Protein AF-A0A954RU54-F1 (afdb_monomer_lite)

Radius of gyration: 15.76 Å; chains: 1; bounding box: 38×25×40 Å

Sequence (71 aa):
MAALPAGAGRLIIDGPQPGNWNMAADESLLEAAADGQVSLRFYEWSEPTVSLGYFQPLASRVNHAASAQCV

Secondary structure (DSSP, 8-state):
-PPPPTT-PEEEEEEEE-HHHHHHHHHHHHHHHHTT--EEEEEEESS---PPPTTS-GGGGGG-GGGTT--

Foldseek 3Di:
DDDDPVPDAAEEEEEADAPVVVVVVVVVVVVVVVVVHHYDYDYHHPDDDDDDDPPGDPVCVVVVVVCVPPD

Structure (mmCIF, N/CA/C/O backbone):
data_AF-A0A954RU54-F1
#
_entry.id   AF-A0A954RU54-F1
#
loop_
_atom_site.group_PDB
_atom_site.id
_atom_site.type_symbol
_atom_site.label_atom_id
_atom_site.label_alt_id
_atom_site.label_comp_id
_atom_site.label_asym_id
_atom_site.label_entity_id
_atom_site.label_seq_id
_atom_site.pdbx_PDB_ins_code
_atom_site.Cartn_x
_atom_site.Cartn_y
_atom_site.Cartn_z
_atom_site.occupancy
_atom_site.B_iso_or_equiv
_atom_site.auth_seq_id
_atom_site.auth_comp_id
_atom_site.auth_asym_id
_atom_site.auth_atom_id
_atom_site.pdbx_PDB_model_num
ATOM 1 N N . MET A 1 1 ? -24.362 -9.120 13.354 1.00 41.12 1 MET A N 1
ATOM 2 C CA . MET A 1 1 ? -23.035 -8.511 13.136 1.00 41.12 1 MET A CA 1
ATOM 3 C C . MET A 1 1 ? -22.794 -7.577 14.311 1.00 41.12 1 MET A C 1
ATOM 5 O O . MET A 1 1 ? -23.503 -6.587 14.420 1.00 41.12 1 MET A O 1
ATOM 9 N N . ALA A 1 2 ? -21.969 -7.976 15.281 1.00 50.84 2 ALA A N 1
ATOM 10 C CA . ALA A 1 2 ? -21.768 -7.183 16.495 1.00 50.84 2 ALA A CA 1
ATOM 11 C C . ALA A 1 2 ? -20.940 -5.936 16.161 1.00 50.84 2 ALA A C 1
ATOM 13 O O . ALA A 1 2 ? -19.924 -6.046 15.476 1.00 50.84 2 ALA A O 1
ATOM 14 N N . ALA A 1 3 ? -21.392 -4.769 16.618 1.00 55.44 3 ALA A N 1
ATOM 15 C CA . ALA A 1 3 ? -20.618 -3.541 16.522 1.00 55.44 3 ALA A CA 1
ATOM 16 C C . ALA A 1 3 ? -19.328 -3.704 17.339 1.00 55.44 3 ALA A C 1
ATOM 18 O O . ALA A 1 3 ? -19.375 -4.116 18.501 1.00 55.44 3 ALA A O 1
ATOM 19 N N . LEU A 1 4 ? -18.183 -3.422 16.718 1.00 58.03 4 LEU A N 1
ATOM 20 C CA . LEU A 1 4 ? -16.904 -3.381 17.418 1.00 58.03 4 LEU A CA 1
ATOM 21 C C . LEU A 1 4 ? -16.942 -2.246 18.459 1.00 58.03 4 LEU A C 1
ATOM 23 O O . LEU A 1 4 ? -17.544 -1.202 18.193 1.00 58.03 4 LEU A O 1
ATOM 27 N N . PRO A 1 5 ? -16.345 -2.432 19.650 1.00 56.47 5 PRO A N 1
ATOM 28 C CA . PRO A 1 5 ? -16.314 -1.387 20.665 1.00 56.47 5 PRO A CA 1
ATOM 29 C C . PRO A 1 5 ? -15.615 -0.132 20.127 1.00 56.47 5 PRO A C 1
ATOM 31 O O . PRO A 1 5 ? -14.692 -0.225 19.317 1.00 56.47 5 PRO A O 1
ATOM 34 N N . ALA A 1 6 ? -16.049 1.045 20.587 1.00 56.53 6 ALA A N 1
ATOM 35 C CA . ALA A 1 6 ? -15.414 2.314 20.242 1.00 56.53 6 ALA A CA 1
ATOM 36 C C . ALA A 1 6 ? -13.905 2.239 20.548 1.00 56.53 6 ALA A C 1
ATOM 38 O O . ALA A 1 6 ? -13.513 2.023 21.693 1.00 56.53 6 ALA A O 1
ATOM 39 N N . GLY A 1 7 ? -13.075 2.357 19.505 1.00 64.88 7 GLY A N 1
ATOM 40 C CA . GLY A 1 7 ? -11.615 2.221 19.583 1.00 64.88 7 GLY A CA 1
ATOM 41 C C . GLY A 1 7 ? -11.031 0.889 19.090 1.00 64.88 7 GLY A C 1
ATOM 42 O O . GLY A 1 7 ? -9.810 0.762 19.043 1.00 64.88 7 GLY A O 1
ATOM 43 N N . ALA A 1 8 ? -11.842 -0.095 18.688 1.00 79.38 8 ALA A N 1
ATOM 44 C CA . ALA A 1 8 ? -11.337 -1.335 18.094 1.00 79.38 8 ALA A CA 1
ATOM 45 C C . ALA A 1 8 ? -11.154 -1.203 16.573 1.00 79.38 8 ALA A C 1
ATOM 47 O O . ALA A 1 8 ? -12.123 -1.159 15.817 1.00 79.38 8 ALA A O 1
ATOM 48 N N . GLY A 1 9 ? -9.896 -1.161 16.128 1.00 90.56 9 GLY A N 1
ATOM 49 C CA . GLY A 1 9 ? -9.536 -1.282 14.715 1.00 90.56 9 GLY A CA 1
ATOM 50 C C . GLY A 1 9 ? -9.557 -2.734 14.226 1.00 90.56 9 GLY A C 1
ATOM 51 O O . GLY A 1 9 ? -9.450 -3.676 15.012 1.00 90.56 9 GLY A O 1
ATOM 52 N N . ARG A 1 10 ? -9.683 -2.928 12.911 1.00 94.38 10 ARG A N 1
ATOM 53 C CA . ARG A 1 10 ? -9.637 -4.243 12.259 1.00 94.38 10 ARG A CA 1
ATOM 54 C C . ARG A 1 10 ? -8.196 -4.612 11.908 1.00 94.38 10 ARG A C 1
ATOM 56 O O . ARG A 1 10 ? -7.558 -3.900 11.140 1.00 94.38 10 ARG A O 1
ATOM 63 N N . LEU A 1 11 ? -7.704 -5.743 12.408 1.00 95.75 11 LEU A N 1
ATOM 64 C CA . LEU A 1 11 ? -6.485 -6.370 11.892 1.00 95.75 11 LEU A CA 1
ATOM 65 C C . LEU A 1 11 ? -6.852 -7.322 10.748 1.00 95.75 11 LEU A C 1
ATOM 67 O O . LEU A 1 11 ? -7.722 -8.175 10.913 1.00 95.75 11 LEU A O 1
ATOM 71 N N . ILE A 1 12 ? -6.186 -7.179 9.607 1.00 96.88 12 ILE A N 1
ATOM 72 C CA . ILE A 1 12 ? -6.352 -8.020 8.421 1.00 96.88 12 ILE A CA 1
ATOM 73 C C . ILE A 1 12 ? -5.002 -8.661 8.110 1.00 96.88 12 ILE A C 1
ATOM 75 O O . ILE A 1 12 ? -4.012 -7.956 7.914 1.00 96.88 12 ILE A O 1
ATOM 79 N N . ILE A 1 13 ? -4.972 -9.990 8.065 1.00 97.75 13 ILE A N 1
ATOM 80 C CA . ILE A 1 13 ? -3.835 -10.755 7.550 1.00 97.75 13 ILE A CA 1
ATOM 81 C C . ILE A 1 13 ? -4.265 -11.281 6.186 1.00 97.75 13 ILE A C 1
ATOM 83 O O . ILE A 1 13 ? -5.096 -12.184 6.110 1.00 97.75 13 ILE A O 1
ATOM 87 N N . ASP A 1 14 ? -3.769 -10.649 5.131 1.00 96.75 14 ASP A N 1
ATOM 88 C CA . ASP A 1 14 ? -4.086 -10.987 3.749 1.00 96.75 14 ASP A CA 1
ATOM 89 C C . ASP A 1 14 ? -2.900 -11.726 3.126 1.00 96.75 14 ASP A C 1
ATOM 91 O O . ASP A 1 14 ? -1.748 -11.340 3.324 1.00 96.75 14 ASP A O 1
ATOM 95 N N . GLY A 1 15 ? -3.179 -12.818 2.420 1.00 97.62 15 GLY A N 1
ATOM 96 C CA . GLY A 1 15 ? -2.137 -13.631 1.798 1.00 97.62 15 GLY A CA 1
ATOM 97 C C . GLY A 1 15 ? -1.497 -12.943 0.585 1.00 97.62 15 GLY A C 1
ATOM 98 O O . GLY A 1 15 ? -1.812 -11.792 0.275 1.00 97.62 15 GLY A O 1
ATOM 99 N N . PRO A 1 16 ? -0.615 -13.647 -0.144 1.00 98.31 16 PRO A N 1
ATOM 100 C CA . PRO A 1 16 ? -0.053 -13.137 -1.390 1.00 98.31 16 PRO A CA 1
ATOM 101 C C . PRO A 1 16 ? -1.137 -12.886 -2.440 1.00 98.31 16 PRO A C 1
ATOM 103 O O . PRO A 1 16 ? -1.903 -13.790 -2.772 1.00 98.31 16 PRO A O 1
ATOM 106 N N . GLN A 1 17 ? -1.172 -11.669 -2.982 1.00 98.31 17 GLN A N 1
ATOM 107 C CA . GLN A 1 17 ? -2.148 -11.236 -3.987 1.00 98.31 17 GLN A CA 1
ATOM 108 C C . GLN A 1 17 ? -1.475 -10.479 -5.144 1.00 98.31 17 GLN A C 1
ATOM 110 O O . GLN A 1 17 ? -0.385 -9.922 -4.955 1.00 98.31 17 GLN A O 1
ATOM 115 N N . PRO A 1 18 ? -2.105 -10.423 -6.336 1.00 96.94 18 PRO A N 1
ATOM 116 C CA . PRO A 1 18 ? -1.567 -9.684 -7.470 1.00 96.94 18 PRO A CA 1
ATOM 117 C C . PRO A 1 18 ? -1.606 -8.177 -7.226 1.00 96.94 18 PRO A C 1
ATOM 119 O O . PRO A 1 18 ? -2.371 -7.660 -6.404 1.00 96.94 18 PRO A O 1
ATOM 122 N N . GLY A 1 19 ? -0.770 -7.452 -7.970 1.00 95.44 19 GLY A N 1
ATOM 123 C CA . GLY A 1 19 ? -0.497 -6.060 -7.652 1.00 95.44 19 GLY A CA 1
ATOM 124 C C . GLY A 1 19 ? -1.713 -5.133 -7.730 1.00 95.44 19 GLY A C 1
ATOM 125 O O . GLY A 1 19 ? -1.926 -4.292 -6.857 1.00 95.44 19 GLY A O 1
ATOM 126 N N . ASN A 1 20 ? -2.554 -5.338 -8.741 1.00 95.44 20 ASN A N 1
ATOM 127 C CA . ASN A 1 20 ? -3.805 -4.607 -8.926 1.00 95.44 20 ASN A CA 1
ATOM 128 C C . ASN A 1 20 ? -4.801 -4.827 -7.774 1.00 95.44 20 ASN A C 1
ATOM 130 O O . ASN A 1 20 ? -5.444 -3.874 -7.343 1.00 95.44 20 ASN A O 1
ATOM 134 N N . TRP A 1 21 ? -4.903 -6.051 -7.249 1.00 97.69 21 TRP A N 1
ATOM 135 C CA . TRP A 1 21 ? -5.768 -6.359 -6.112 1.00 97.69 21 TRP A CA 1
ATOM 136 C C . TRP A 1 21 ? -5.289 -5.658 -4.844 1.00 97.69 21 TRP A C 1
ATOM 138 O O . TRP A 1 21 ? -6.092 -5.045 -4.145 1.00 97.69 21 TRP A O 1
ATOM 148 N N . ASN A 1 22 ? -3.981 -5.691 -4.573 1.00 97.50 22 ASN A N 1
ATOM 149 C CA . ASN A 1 22 ? -3.412 -5.013 -3.409 1.00 97.50 22 ASN A CA 1
ATOM 150 C C . ASN A 1 22 ? -3.686 -3.505 -3.430 1.00 97.50 22 ASN A C 1
ATOM 152 O O . ASN A 1 22 ? -4.078 -2.962 -2.401 1.00 97.50 22 ASN A O 1
ATOM 156 N N . MET A 1 23 ? -3.561 -2.853 -4.589 1.00 96.44 23 MET A N 1
ATOM 157 C CA . MET A 1 23 ? -3.869 -1.423 -4.716 1.00 96.44 23 MET A CA 1
ATOM 158 C C . MET A 1 23 ? -5.367 -1.126 -4.572 1.00 96.44 23 MET A C 1
ATOM 160 O O . MET A 1 23 ? -5.722 -0.176 -3.881 1.00 96.44 23 MET A O 1
ATOM 164 N N . ALA A 1 24 ? -6.246 -1.957 -5.139 1.00 97.62 24 ALA A N 1
ATOM 165 C CA . ALA A 1 24 ? -7.695 -1.799 -4.977 1.00 97.62 24 ALA A CA 1
ATOM 166 C C . ALA A 1 24 ? -8.153 -2.004 -3.519 1.00 97.62 24 ALA A C 1
ATOM 168 O O . ALA A 1 24 ? -9.040 -1.303 -3.026 1.00 97.62 24 ALA A O 1
ATOM 169 N N . ALA A 1 25 ? -7.537 -2.952 -2.807 1.00 97.50 25 ALA A N 1
ATOM 170 C CA . ALA A 1 25 ? -7.793 -3.174 -1.389 1.00 97.50 25 ALA A CA 1
ATOM 171 C C . ALA A 1 25 ? -7.337 -1.975 -0.544 1.00 97.50 25 ALA A C 1
ATOM 173 O O . ALA A 1 25 ? -8.079 -1.540 0.335 1.00 97.50 25 ALA A O 1
ATOM 174 N N . ASP A 1 26 ? -6.158 -1.417 -0.827 1.00 96.06 26 ASP A N 1
ATOM 175 C CA . ASP A 1 26 ? -5.646 -0.237 -0.125 1.00 96.06 26 ASP A CA 1
ATOM 176 C C . ASP A 1 26 ? -6.532 1.000 -0.370 1.00 96.06 26 ASP A C 1
ATOM 178 O O . ASP A 1 26 ? -6.822 1.732 0.576 1.00 96.06 26 ASP A O 1
ATOM 182 N N . GLU A 1 27 ? -7.042 1.194 -1.592 1.00 96.69 27 GLU A N 1
ATOM 183 C CA . GLU A 1 27 ? -8.019 2.248 -1.913 1.00 96.69 27 GLU A CA 1
ATOM 184 C C . GLU A 1 27 ? -9.332 2.062 -1.139 1.00 96.69 27 GLU A C 1
ATOM 186 O O . GLU A 1 27 ? -9.795 2.984 -0.470 1.00 96.69 27 GLU A O 1
ATOM 191 N N . SER A 1 28 ? -9.872 0.840 -1.110 1.00 97.38 28 SER A N 1
ATOM 192 C CA . SER A 1 28 ? -11.086 0.528 -0.338 1.00 97.38 28 SER A CA 1
ATOM 193 C C . SER A 1 28 ? -10.901 0.777 1.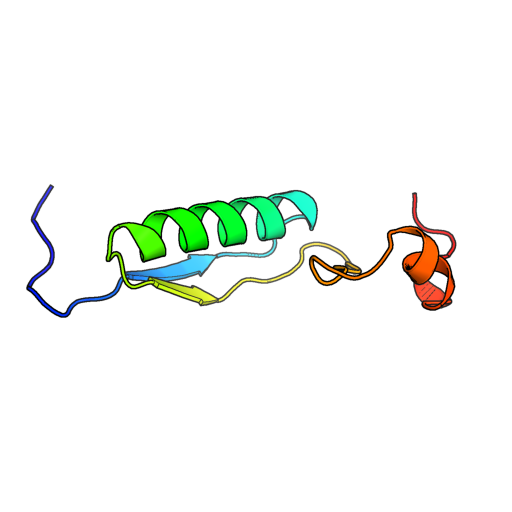167 1.00 97.38 28 SER A C 1
ATOM 195 O O . SER A 1 28 ? -11.824 1.207 1.862 1.00 97.38 28 SER A O 1
ATOM 197 N N . LEU A 1 29 ? -9.707 0.499 1.705 1.00 96.69 29 LEU A N 1
ATOM 198 C CA . LEU A 1 29 ? -9.373 0.790 3.102 1.00 96.69 29 LEU A CA 1
ATOM 199 C C . LEU A 1 29 ? -9.226 2.293 3.357 1.00 96.69 29 LEU A C 1
ATOM 201 O O . LEU A 1 29 ? -9.616 2.752 4.429 1.00 96.69 29 LEU A O 1
ATOM 205 N N . LEU A 1 30 ? -8.689 3.047 2.396 1.00 96.00 30 LEU A N 1
ATOM 206 C CA . LEU A 1 30 ? -8.584 4.502 2.472 1.00 96.00 30 LEU A CA 1
ATOM 207 C C . LEU A 1 30 ? -9.970 5.161 2.495 1.00 96.00 30 LEU A C 1
ATOM 209 O O . LEU A 1 30 ? -10.216 6.021 3.339 1.00 96.00 30 LEU A O 1
ATOM 213 N N . GLU A 1 31 ? -10.883 4.726 1.625 1.00 97.31 31 GLU A N 1
ATOM 214 C CA . GLU A 1 31 ? -12.277 5.185 1.620 1.00 97.31 31 GLU A CA 1
ATOM 215 C C . GLU A 1 31 ? -12.962 4.877 2.957 1.00 97.31 31 GLU A C 1
ATOM 217 O O . GLU A 1 31 ? -13.514 5.766 3.602 1.00 97.31 31 GLU A O 1
ATOM 222 N N . ALA A 1 32 ? -12.835 3.641 3.449 1.00 95.56 32 ALA A N 1
ATOM 223 C CA . ALA A 1 32 ? -13.393 3.250 4.741 1.00 95.56 32 ALA A CA 1
ATOM 224 C C . ALA A 1 32 ? -12.797 4.049 5.918 1.00 95.56 32 ALA A C 1
ATOM 226 O O . ALA A 1 32 ? -13.490 4.324 6.902 1.00 95.56 32 ALA A O 1
ATOM 227 N N . ALA A 1 33 ? -11.519 4.430 5.837 1.00 95.62 33 ALA A N 1
ATOM 228 C CA . ALA A 1 33 ? -10.872 5.267 6.841 1.00 95.62 33 ALA A CA 1
ATOM 229 C C . ALA A 1 33 ? -11.436 6.694 6.859 1.00 95.62 33 ALA A C 1
ATOM 231 O O . ALA A 1 33 ? -11.550 7.276 7.941 1.00 95.62 33 ALA A O 1
ATOM 232 N N . ALA A 1 34 ? -11.846 7.237 5.707 1.00 95.31 34 ALA A N 1
ATOM 233 C CA . ALA A 1 34 ? -12.550 8.519 5.640 1.00 95.31 34 ALA A CA 1
ATOM 234 C C . ALA A 1 34 ? -13.900 8.478 6.386 1.00 95.31 34 ALA A C 1
ATOM 236 O O . ALA A 1 34 ? -14.290 9.474 6.993 1.00 95.31 34 ALA A O 1
ATOM 237 N N . ASP A 1 35 ? -14.540 7.306 6.445 1.00 94.50 35 ASP A N 1
ATOM 238 C CA . ASP A 1 35 ? -15.753 7.044 7.234 1.00 94.50 35 ASP A CA 1
ATOM 239 C C . ASP A 1 35 ? -15.469 6.689 8.712 1.00 94.50 35 ASP A C 1
ATOM 241 O O . ASP A 1 35 ? -16.371 6.315 9.465 1.00 94.50 35 ASP A O 1
ATOM 245 N N . GLY A 1 36 ? -14.211 6.790 9.157 1.00 92.25 36 GLY A N 1
ATOM 246 C CA . GLY A 1 36 ? -13.799 6.550 10.542 1.00 92.25 36 GLY A CA 1
ATOM 247 C C . GLY A 1 36 ? -13.475 5.091 10.881 1.00 92.25 36 GLY A C 1
ATOM 248 O O . GLY A 1 36 ? -13.295 4.765 12.058 1.00 92.25 36 GLY A O 1
ATOM 249 N N . GLN A 1 37 ? -13.375 4.197 9.891 1.00 93.31 37 GLN A N 1
ATOM 250 C CA . GLN A 1 37 ? -12.967 2.811 10.129 1.00 93.31 37 GLN A CA 1
ATOM 251 C C . GLN A 1 37 ? -11.444 2.695 10.240 1.00 93.31 37 GLN A C 1
ATOM 253 O O . GLN A 1 37 ? -10.709 2.918 9.282 1.00 93.31 37 GLN A O 1
ATOM 258 N N . VAL A 1 38 ? -10.947 2.258 11.397 1.00 94.50 38 VAL A N 1
ATOM 259 C CA . VAL A 1 38 ? -9.514 1.996 11.591 1.00 94.50 38 VAL A CA 1
ATOM 260 C C . VAL A 1 38 ? -9.187 0.570 11.159 1.00 94.50 38 VAL A C 1
ATOM 262 O O . VAL A 1 38 ? -9.790 -0.382 11.655 1.00 94.50 38 VAL A O 1
ATOM 265 N N . SER A 1 39 ? -8.212 0.406 10.264 1.00 95.81 39 SER A N 1
ATOM 266 C CA . SER A 1 39 ? -7.718 -0.905 9.829 1.00 95.81 39 SER A CA 1
ATOM 267 C C . SER A 1 39 ? -6.190 -0.950 9.796 1.00 95.81 39 SER A C 1
ATOM 269 O O . SER A 1 39 ? -5.547 0.024 9.422 1.00 95.81 39 SER A O 1
ATOM 271 N N . LEU A 1 40 ? -5.620 -2.103 10.145 1.00 96.12 40 LEU A N 1
ATOM 272 C CA . LEU A 1 40 ? -4.228 -2.467 9.895 1.00 96.12 40 LEU A CA 1
ATOM 273 C C . LEU A 1 40 ? -4.224 -3.721 9.020 1.00 96.12 40 LEU A C 1
ATOM 275 O O . LEU A 1 40 ? -4.820 -4.729 9.397 1.00 96.12 40 LEU A O 1
ATOM 279 N N . ARG A 1 41 ? -3.559 -3.661 7.866 1.00 97.69 41 ARG A N 1
ATOM 280 C CA . ARG A 1 41 ? -3.443 -4.782 6.930 1.00 97.69 41 ARG A CA 1
ATOM 281 C C . ARG A 1 41 ? -1.979 -5.168 6.763 1.00 97.69 41 ARG A C 1
ATOM 283 O O . ARG A 1 41 ? -1.163 -4.329 6.396 1.00 97.69 41 ARG A 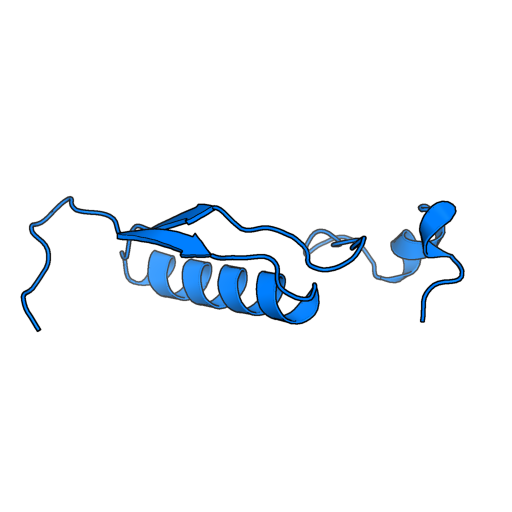O 1
ATOM 290 N N . PHE A 1 42 ? -1.671 -6.436 7.008 1.00 98.19 42 PHE A N 1
ATOM 291 C CA . PHE A 1 42 ? -0.456 -7.072 6.507 1.00 98.19 42 PHE A CA 1
ATOM 292 C C . PHE A 1 42 ? -0.817 -7.795 5.213 1.00 98.19 42 PHE A C 1
ATOM 294 O O . PHE A 1 42 ? -1.826 -8.500 5.181 1.00 98.19 42 PHE A O 1
ATOM 301 N N . TYR A 1 43 ? -0.034 -7.581 4.159 1.00 97.31 43 TYR A N 1
ATOM 302 C CA . TYR A 1 43 ? -0.259 -8.187 2.851 1.00 97.31 43 TYR A CA 1
ATOM 303 C C . TYR A 1 43 ? 1.064 -8.557 2.186 1.00 97.31 43 TYR A C 1
ATOM 305 O O . TYR A 1 43 ? 2.122 -8.018 2.525 1.00 97.31 43 TYR A O 1
ATOM 313 N N . GLU A 1 44 ? 0.979 -9.454 1.209 1.00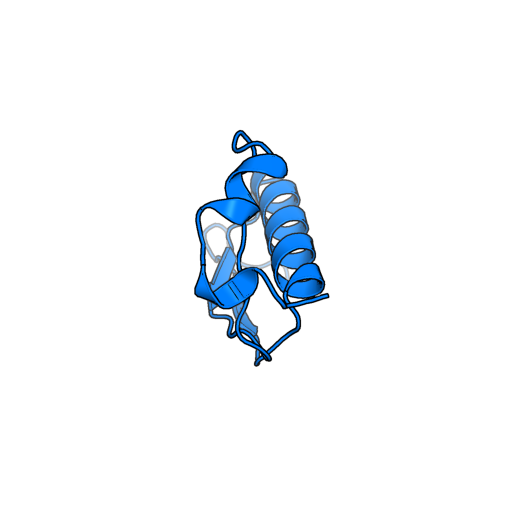 98.06 44 GLU A N 1
ATOM 314 C CA . GLU A 1 44 ? 2.104 -9.898 0.397 1.00 98.06 44 GLU A CA 1
ATOM 315 C C . GLU A 1 44 ? 1.794 -9.728 -1.097 1.00 98.06 44 GLU A C 1
ATOM 317 O O . GLU A 1 44 ? 0.636 -9.670 -1.524 1.00 98.06 44 GLU A O 1
ATOM 322 N N . TRP A 1 45 ? 2.843 -9.661 -1.914 1.00 97.00 45 TRP A N 1
ATOM 323 C CA . TRP A 1 45 ? 2.712 -9.685 -3.369 1.00 97.00 45 TRP A CA 1
ATOM 324 C C . TRP A 1 45 ? 2.871 -11.121 -3.863 1.00 97.00 45 TRP A C 1
ATOM 326 O O . TRP A 1 45 ? 3.851 -11.783 -3.526 1.00 97.00 45 TRP A O 1
ATOM 336 N N . SER A 1 46 ? 1.939 -11.598 -4.689 1.00 97.56 46 SER A N 1
ATOM 337 C CA . SER A 1 46 ? 2.056 -12.916 -5.330 1.00 97.56 46 SER A CA 1
ATOM 338 C C . SER A 1 46 ? 3.136 -12.950 -6.413 1.00 97.56 46 SER A C 1
ATOM 340 O O . SER A 1 46 ? 3.609 -14.023 -6.780 1.00 97.56 46 SER A O 1
ATOM 342 N N . GLU A 1 47 ? 3.529 -11.783 -6.927 1.00 94.19 47 GLU A N 1
ATOM 343 C CA . GLU A 1 47 ? 4.586 -11.610 -7.920 1.00 94.19 47 GLU A CA 1
ATOM 344 C C . GLU A 1 47 ? 5.349 -10.292 -7.695 1.00 94.19 47 GLU A C 1
ATOM 346 O O . GLU A 1 47 ? 4.784 -9.347 -7.130 1.00 94.19 47 GLU A O 1
ATOM 351 N N . PRO A 1 48 ? 6.623 -10.185 -8.126 1.00 93.19 48 PRO A N 1
ATOM 352 C CA . PRO A 1 48 ? 7.368 -8.931 -8.052 1.00 93.19 48 PRO A CA 1
ATOM 353 C C . PRO A 1 48 ? 6.583 -7.779 -8.691 1.00 93.19 48 PRO A C 1
ATOM 355 O O . PRO A 1 48 ? 6.316 -7.787 -9.889 1.00 93.19 48 PRO A O 1
ATOM 358 N N . THR A 1 49 ? 6.221 -6.781 -7.887 1.00 93.19 49 THR A N 1
ATOM 359 C CA . THR A 1 49 ? 5.323 -5.698 -8.302 1.00 93.19 49 THR A CA 1
ATOM 360 C C . THR A 1 49 ? 6.001 -4.344 -8.130 1.00 93.19 49 THR A C 1
ATOM 362 O O . THR A 1 49 ? 6.594 -4.063 -7.090 1.00 93.19 49 THR A O 1
ATOM 365 N N . VAL A 1 50 ? 5.877 -3.479 -9.141 1.00 92.62 50 VAL A N 1
ATOM 366 C CA . VAL A 1 50 ? 6.203 -2.052 -9.023 1.00 92.62 50 VAL A CA 1
ATOM 367 C C . VAL A 1 50 ? 4.906 -1.279 -8.835 1.00 92.62 50 VAL A C 1
ATOM 369 O O . VAL A 1 50 ? 4.105 -1.189 -9.762 1.00 92.62 50 VAL A O 1
ATOM 372 N N . SER A 1 51 ? 4.715 -0.700 -7.653 1.00 92.38 51 SER A N 1
ATOM 373 C CA . SER A 1 51 ? 3.681 0.303 -7.413 1.00 92.38 51 SER A CA 1
ATOM 374 C C . SER A 1 51 ? 4.268 1.702 -7.597 1.00 92.38 51 SER A C 1
ATOM 376 O O . SER A 1 51 ? 5.406 1.981 -7.214 1.00 92.38 51 SER A O 1
ATOM 378 N N . LEU A 1 52 ? 3.497 2.586 -8.224 1.00 93.19 52 LEU A N 1
ATOM 379 C CA . LEU A 1 52 ? 3.845 3.996 -8.362 1.00 93.19 52 LEU A CA 1
ATOM 380 C C . LEU A 1 52 ? 3.007 4.797 -7.371 1.00 93.19 52 LEU A C 1
ATOM 382 O O . LEU A 1 52 ? 1.820 4.528 -7.191 1.00 93.19 52 LEU A O 1
ATOM 386 N N . GLY A 1 53 ? 3.622 5.785 -6.728 1.00 92.12 53 GLY A N 1
ATOM 387 C CA . GLY A 1 53 ? 2.899 6.724 -5.882 1.00 92.12 53 GLY A CA 1
ATOM 388 C C . GLY A 1 53 ? 1.857 7.496 -6.692 1.00 92.12 53 GLY A C 1
ATOM 389 O O . GLY A 1 53 ? 2.058 7.752 -7.875 1.00 92.12 53 GLY A O 1
ATOM 390 N N . TYR A 1 54 ? 0.771 7.920 -6.045 1.00 90.56 54 TYR A N 1
ATOM 391 C CA . TYR A 1 54 ? -0.371 8.565 -6.711 1.00 90.56 54 TYR A CA 1
ATOM 392 C C . TYR A 1 54 ? 0.017 9.752 -7.616 1.00 90.56 54 TYR A C 1
ATOM 394 O O . TYR A 1 54 ? -0.529 9.923 -8.701 1.00 90.56 54 TYR A O 1
ATOM 402 N N . PHE A 1 55 ? 1.007 10.551 -7.205 1.00 94.81 55 PHE A N 1
ATOM 403 C CA . PHE A 1 55 ? 1.505 11.693 -7.985 1.00 94.81 55 PHE A CA 1
ATOM 404 C C . PHE A 1 55 ? 2.723 11.372 -8.869 1.00 94.81 55 PHE A C 1
ATOM 406 O O . PHE A 1 55 ? 3.315 12.280 -9.453 1.00 94.81 55 PHE A O 1
ATOM 413 N N . GLN A 1 56 ? 3.140 10.107 -8.960 1.00 95.56 56 GLN A N 1
ATOM 414 C CA . GLN A 1 56 ? 4.227 9.691 -9.841 1.00 95.56 56 GLN A CA 1
ATOM 415 C C . GLN A 1 56 ? 3.678 9.392 -11.243 1.00 95.56 56 GLN A C 1
ATOM 417 O O . GLN A 1 56 ? 2.753 8.593 -11.385 1.00 95.56 56 GLN A O 1
ATOM 422 N N . PRO A 1 57 ? 4.244 9.991 -12.304 1.00 94.19 57 PRO A N 1
ATOM 423 C CA . PRO A 1 57 ? 3.839 9.679 -13.668 1.00 94.19 57 PRO A CA 1
ATOM 424 C C . PRO A 1 57 ? 4.053 8.200 -13.998 1.00 94.19 57 PRO A C 1
ATOM 426 O O . PRO A 1 57 ? 5.096 7.638 -13.668 1.00 94.19 57 PRO A O 1
ATOM 429 N N . LEU A 1 58 ? 3.142 7.598 -14.772 1.00 90.81 58 LEU A N 1
ATOM 430 C CA . LEU A 1 58 ? 3.324 6.231 -15.285 1.00 90.81 58 LEU A CA 1
ATOM 431 C C . LEU A 1 58 ? 4.650 6.074 -16.047 1.00 90.81 58 LEU A C 1
ATOM 433 O O . LEU A 1 58 ? 5.317 5.046 -15.945 1.00 90.81 58 LEU A O 1
ATOM 437 N N . ALA A 1 59 ? 5.071 7.123 -16.759 1.00 91.88 59 ALA A N 1
ATOM 438 C CA . ALA A 1 59 ? 6.350 7.158 -17.460 1.00 91.88 59 ALA A CA 1
ATOM 439 C C . ALA A 1 59 ? 7.552 6.905 -16.531 1.0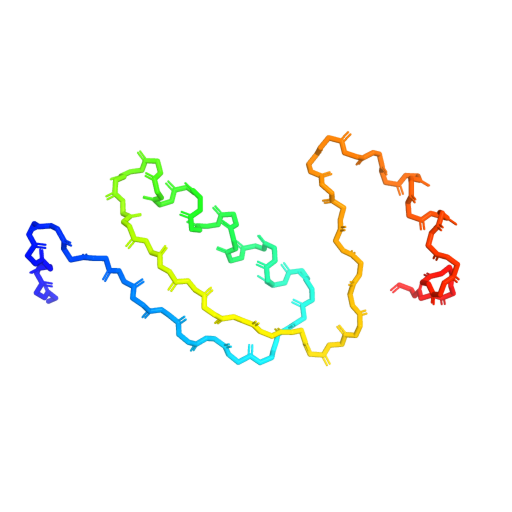0 91.88 59 ALA A C 1
ATOM 441 O O . ALA A 1 59 ? 8.554 6.371 -16.987 1.00 91.88 59 ALA A O 1
ATOM 442 N N . SER A 1 60 ? 7.462 7.209 -15.230 1.00 92.19 60 SER A N 1
ATOM 443 C CA . SER A 1 60 ? 8.529 6.938 -14.259 1.00 92.19 60 SER A CA 1
ATOM 444 C C . SER A 1 60 ? 8.801 5.447 -14.050 1.00 92.19 60 SER A C 1
ATOM 446 O O . SER A 1 60 ? 9.883 5.107 -13.572 1.00 92.19 60 SER A O 1
ATOM 448 N N . ARG A 1 61 ? 7.888 4.553 -14.467 1.00 90.62 61 ARG A N 1
ATOM 449 C CA . ARG A 1 61 ? 8.109 3.097 -14.474 1.00 90.62 61 ARG A CA 1
ATOM 450 C C . ARG A 1 61 ? 9.423 2.717 -15.162 1.00 90.62 61 ARG A C 1
ATOM 452 O O . ARG A 1 61 ? 10.107 1.813 -14.693 1.00 90.62 61 ARG A O 1
ATOM 459 N N . VAL A 1 62 ? 9.800 3.415 -16.237 1.00 90.38 62 VAL A N 1
ATOM 460 C CA . VAL A 1 62 ? 11.004 3.097 -17.031 1.00 90.38 62 VAL A CA 1
ATOM 461 C C . VAL A 1 62 ? 12.309 3.241 -16.243 1.00 90.38 62 VAL A C 1
AT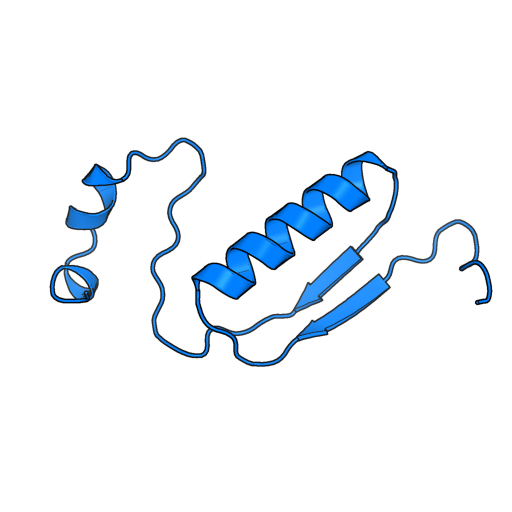OM 463 O O . VAL A 1 62 ? 13.320 2.663 -16.628 1.00 90.38 62 VAL A O 1
ATOM 466 N N . ASN A 1 63 ? 12.290 3.970 -15.123 1.00 91.25 63 ASN A N 1
ATOM 467 C CA . ASN A 1 63 ? 13.456 4.135 -14.256 1.00 91.25 63 ASN A CA 1
ATOM 468 C C . ASN A 1 63 ? 13.753 2.872 -13.430 1.00 91.25 63 ASN A C 1
ATOM 470 O O . ASN A 1 63 ? 14.837 2.751 -12.861 1.00 91.25 63 ASN A O 1
ATOM 474 N N . HIS A 1 64 ? 12.816 1.923 -13.363 1.00 92.31 64 HIS A N 1
ATOM 475 C CA . 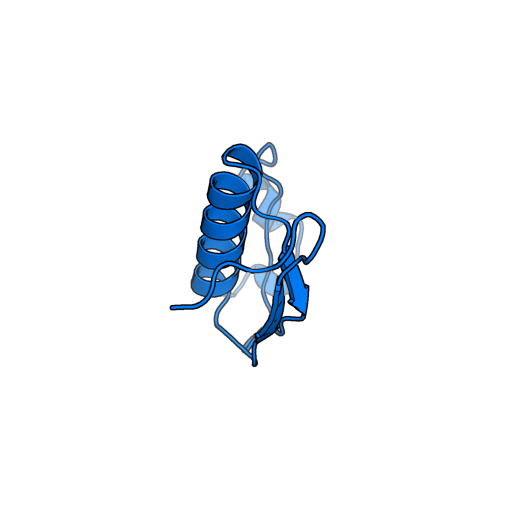HIS A 1 64 ? 13.013 0.641 -12.703 1.00 92.31 64 HIS A CA 1
ATOM 476 C C . HIS A 1 64 ? 13.419 -0.427 -13.730 1.00 92.31 64 HIS A C 1
ATOM 478 O O . HIS A 1 64 ? 12.588 -1.145 -14.287 1.00 92.31 64 HIS A O 1
ATOM 484 N N . ALA A 1 65 ? 14.728 -0.543 -13.973 1.00 92.25 65 ALA A N 1
ATOM 485 C CA . ALA A 1 65 ? 15.290 -1.403 -15.020 1.00 92.25 65 ALA A CA 1
ATOM 486 C C . ALA A 1 65 ? 14.808 -2.865 -14.952 1.00 92.25 65 ALA A C 1
ATOM 488 O O . ALA A 1 65 ? 14.533 -3.471 -15.985 1.00 92.25 65 ALA A O 1
ATOM 489 N N . ALA A 1 66 ? 14.645 -3.422 -13.747 1.00 90.75 66 ALA A N 1
ATOM 490 C CA . ALA A 1 66 ? 14.226 -4.812 -13.573 1.00 90.75 66 ALA A CA 1
ATOM 491 C C . ALA A 1 66 ? 12.772 -5.083 -14.006 1.00 90.75 66 ALA A C 1
ATOM 493 O O . ALA A 1 66 ? 12.448 -6.222 -14.317 1.00 90.75 66 ALA A O 1
ATOM 494 N N . SER A 1 67 ? 11.904 -4.062 -14.071 1.00 89.56 67 SER A N 1
ATOM 495 C CA . SER A 1 67 ? 10.513 -4.217 -14.537 1.00 89.56 67 SER A CA 1
ATOM 496 C C . SER A 1 67 ? 10.287 -3.726 -15.969 1.00 89.56 67 SER A C 1
ATOM 498 O O . SER A 1 67 ? 9.149 -3.733 -16.450 1.00 89.56 67 SER A O 1
ATOM 500 N N . ALA A 1 68 ? 11.350 -3.317 -16.672 1.00 86.44 68 ALA A N 1
ATOM 501 C CA . ALA A 1 68 ? 11.267 -2.766 -18.025 1.00 86.44 68 ALA A CA 1
ATOM 502 C C . ALA A 1 68 ? 10.750 -3.775 -19.067 1.00 86.44 68 ALA A C 1
ATOM 504 O O . ALA A 1 68 ? 10.253 -3.371 -20.113 1.00 86.44 68 ALA A O 1
ATOM 505 N N . GLN A 1 69 ? 10.865 -5.075 -18.781 1.00 84.81 69 GLN A N 1
ATOM 506 C CA . GLN A 1 69 ? 10.468 -6.169 -19.675 1.00 84.81 69 GLN A CA 1
ATOM 507 C C . GLN A 1 69 ? 9.180 -6.880 -19.234 1.00 84.81 69 GLN A C 1
ATOM 509 O O . GLN A 1 69 ? 8.722 -7.792 -19.916 1.00 84.81 69 GLN A O 1
ATOM 514 N N . CYS A 1 70 ? 8.604 -6.492 -18.095 1.00 80.56 70 CYS A N 1
ATOM 515 C CA . CYS A 1 70 ? 7.341 -7.051 -17.624 1.00 80.56 70 CYS A CA 1
ATOM 516 C C . CYS A 1 70 ? 6.186 -6.493 -18.470 1.00 80.56 70 CYS A C 1
ATOM 518 O O . CYS A 1 70 ? 6.220 -5.322 -18.862 1.00 80.56 70 CYS A O 1
ATOM 520 N N . VAL A 1 71 ? 5.173 -7.308 -18.754 1.00 65.00 71 VAL A N 1
ATOM 521 C CA . VAL A 1 71 ? 3.935 -6.862 -19.416 1.00 65.00 71 VAL A CA 1
ATOM 522 C C . VAL A 1 71 ? 2.935 -6.350 -18.396 1.00 65.00 71 VAL A C 1
ATOM 524 O O . VAL A 1 71 ? 2.825 -6.986 -17.329 1.00 65.00 71 VAL A O 1
#

pLDDT: mean 89.82, std 12.81, range [41.12, 98.31]